Protein AF-A0A235BNH5-F1 (afdb_monomer)

Radius of gyration: 28.71 Å; Cα contacts (8 Å, |Δi|>4): 169; chains: 1; bounding box: 55×29×77 Å

Secondary structure (DSSP, 8-state):
--HHHHHHHHHHHHHHSS----HHHHHHHHHHT-THHHHHHHHHHHHHHHHHHT--------S-SS-EEEEEEEE-TTS-EEEEEEEESS-TTT--EEEEEEEE-TTS-EEEEEEE--SS-------

Solvent-accessible surface area (backbone atoms only — not comparable to full-atom values): 7518 Å² total; per-residue (Å²): 131,70,75,63,54,59,57,48,48,58,58,53,54,60,62,72,74,56,74,92,63,55,78,66,52,54,52,52,51,55,58,69,61,62,48,62,65,61,49,52,50,53,53,46,66,65,47,51,61,60,58,61,75,68,54,82,83,63,88,78,90,82,79,68,100,38,68,59,50,78,60,25,73,43,76,43,97,86,57,17,36,38,37,16,8,27,35,31,85,40,63,86,92,74,34,51,30,22,18,32,38,40,33,26,40,72,68,62,50,76,75,48,75,47,77,50,67,76,97,46,79,32,68,32,66,64,113

Nearest PDB structures (foldseek):
  7fh8-assembly1_A  TM=8.523E-01  e=4.368E-03  Cylindrospermum licheniforme UTEX B 2014
  7fh6-assembly1_A  TM=8.278E-01  e=4.105E-03  Cylindrospermum licheniforme UTEX B 2014
  6s5l-assembly1_D  TM=7.335E-01  e=9.666E-02  Nostoc sp. PCC 7120 = FACHB-418
  6s5l-assembly1_I  TM=6.350E-01  e=9.086E-02  Nostoc sp. PCC 7120 = FACHB-41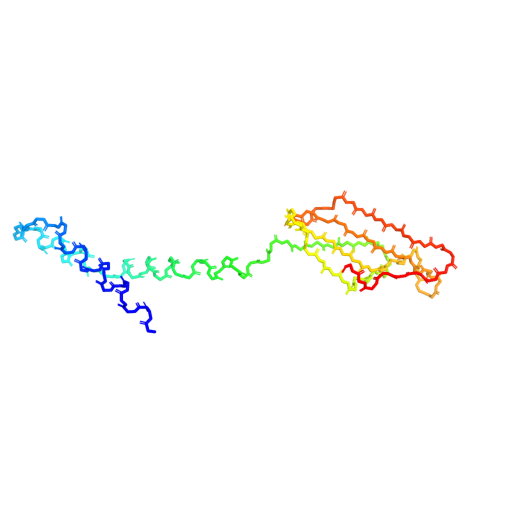8
  8bbg-assembly1_E  TM=7.469E-01  e=7.016E-01  Homo sapiens

pLDDT: mean 78.27, std 17.26, range [43.5, 98.06]

Sequence (127 aa):
MYVSILTVFYIVAWKRVIPPLGKKGKCIMKRIGNNRILLLASVLSFIAPFLAAAQITFERNYGGPYDDIGYSAQQTSDGGYIVAGYTNKEPFPFGDRDVFLIRVDSLGDTIWTKTYGNSLEDGAYSV

Organism: NCBI:txid1973748

Structure (mmCIF, N/CA/C/O backbone):
data_AF-A0A235BNH5-F1
#
_entry.id   AF-A0A235BNH5-F1
#
loop_
_atom_site.group_PDB
_atom_site.id
_atom_site.type_symbol
_atom_site.label_atom_id
_atom_site.label_alt_id
_atom_site.label_comp_id
_atom_site.label_asym_id
_atom_site.label_entity_id
_atom_site.label_seq_id
_atom_site.pdbx_PDB_ins_code
_atom_site.Cartn_x
_atom_site.Cartn_y
_atom_site.Cartn_z
_atom_site.occupancy
_atom_site.B_iso_or_equiv
_atom_site.auth_seq_id
_atom_site.auth_comp_id
_atom_site.auth_asym_id
_atom_site.auth_atom_id
_atom_site.pdbx_PDB_model_num
ATOM 1 N N . MET A 1 1 ? -4.724 14.694 38.540 1.00 49.94 1 MET A N 1
ATOM 2 C CA . MET A 1 1 ? -5.502 15.597 39.422 1.00 49.94 1 MET A CA 1
ATOM 3 C C . MET A 1 1 ? -6.958 15.827 38.970 1.00 49.94 1 MET A C 1
ATOM 5 O O . MET A 1 1 ? -7.744 16.275 39.787 1.00 49.94 1 MET A O 1
ATOM 9 N N . TYR A 1 2 ? -7.359 15.468 37.736 1.00 43.50 2 TYR A N 1
ATOM 10 C CA . TYR A 1 2 ? -8.757 15.577 37.258 1.00 43.50 2 TYR A CA 1
ATOM 11 C C . TYR A 1 2 ? -9.657 14.356 37.570 1.00 43.50 2 TYR A C 1
ATOM 13 O O . TYR A 1 2 ? -10.879 14.473 37.585 1.00 43.50 2 TYR A O 1
ATOM 21 N N . VAL A 1 3 ? -9.064 13.194 37.874 1.00 46.94 3 VAL A N 1
ATOM 22 C CA . VAL A 1 3 ? -9.770 11.904 38.063 1.00 46.94 3 VAL A CA 1
ATOM 23 C C . VAL A 1 3 ? -10.555 11.826 39.389 1.00 46.94 3 VAL A C 1
ATOM 25 O O . VAL A 1 3 ? -11.506 11.060 39.520 1.00 46.94 3 VAL A O 1
ATOM 28 N N . SER A 1 4 ? -10.214 12.645 40.385 1.00 55.12 4 SER A N 1
ATOM 29 C CA . SER A 1 4 ? -10.865 12.630 41.702 1.00 55.12 4 SER A CA 1
ATOM 30 C C . SER A 1 4 ? -12.129 13.492 41.774 1.00 55.12 4 SER A C 1
ATOM 32 O O . SER A 1 4 ? -13.030 13.181 42.546 1.00 55.12 4 SER A O 1
ATOM 34 N N . ILE A 1 5 ? -12.238 14.549 40.966 1.00 52.38 5 ILE A N 1
ATOM 35 C CA . ILE A 1 5 ? -13.312 15.542 41.113 1.00 52.38 5 ILE A CA 1
ATOM 36 C C . ILE A 1 5 ? -14.615 15.041 40.470 1.00 52.38 5 ILE A C 1
ATOM 38 O O . ILE A 1 5 ? -15.654 15.043 41.126 1.00 52.38 5 ILE A O 1
ATOM 42 N N . LEU A 1 6 ? -14.571 14.507 39.243 1.00 51.47 6 LEU A N 1
ATOM 43 C CA . LEU A 1 6 ? -15.763 13.992 38.543 1.00 51.47 6 LEU A CA 1
ATOM 44 C C . LEU A 1 6 ? -16.418 12.802 39.265 1.00 51.47 6 LEU A C 1
ATOM 46 O O . LEU A 1 6 ? -17.642 12.725 39.362 1.00 51.47 6 LEU A O 1
ATOM 50 N N . THR A 1 7 ? -15.610 11.919 39.851 1.00 57.16 7 THR A N 1
ATOM 51 C CA . THR A 1 7 ? -16.085 10.747 40.601 1.00 57.16 7 THR A CA 1
ATOM 52 C C . THR A 1 7 ? -16.790 11.152 41.900 1.00 57.16 7 THR A C 1
ATOM 54 O O . THR A 1 7 ? -17.824 10.589 42.260 1.00 57.16 7 THR A O 1
ATOM 57 N N . VAL A 1 8 ? -16.290 12.192 42.579 1.00 52.69 8 VAL A N 1
ATOM 58 C CA . VAL A 1 8 ? -16.939 12.766 43.768 1.00 52.69 8 VAL A CA 1
ATOM 59 C C . VAL A 1 8 ? -18.237 13.484 43.387 1.00 52.69 8 VAL A C 1
ATOM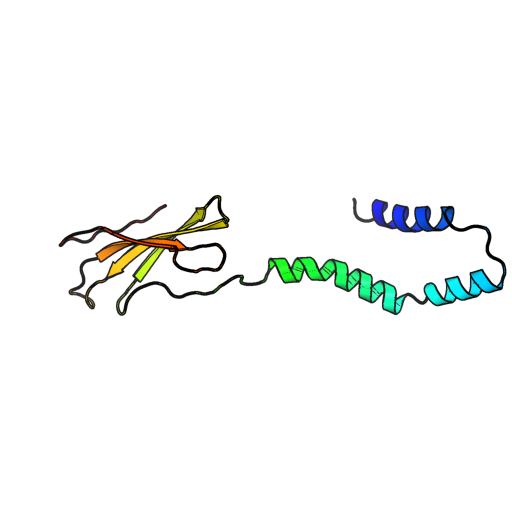 61 O O . VAL A 1 8 ? -19.239 13.321 44.082 1.00 52.69 8 VAL A O 1
ATOM 64 N N . PHE A 1 9 ? -18.275 14.196 42.256 1.00 52.53 9 PHE A N 1
ATOM 65 C CA . PHE A 1 9 ? -19.503 14.828 41.760 1.00 52.53 9 PHE A CA 1
ATOM 66 C C . PHE A 1 9 ? -20.594 13.809 41.414 1.00 52.53 9 PHE A C 1
ATOM 68 O O . PHE A 1 9 ? -21.748 14.032 41.779 1.00 52.53 9 PHE A O 1
ATOM 75 N N . TYR A 1 10 ? -20.253 12.669 40.804 1.00 52.41 10 TYR A N 1
ATOM 76 C CA . TYR A 1 10 ? -21.237 11.631 40.476 1.00 52.41 10 TYR A CA 1
ATOM 77 C C . TYR A 1 10 ? -21.853 11.004 41.741 1.00 52.41 10 TYR A C 1
ATOM 79 O O . TYR A 1 10 ? -23.065 10.810 41.817 1.00 52.41 10 TYR A O 1
ATOM 87 N N . ILE A 1 11 ? -21.048 10.785 42.789 1.00 54.66 11 ILE A N 1
ATOM 88 C CA . ILE A 1 11 ? -21.505 10.251 44.086 1.00 54.66 11 ILE A CA 1
ATOM 89 C C . ILE A 1 11 ? -22.340 11.283 44.871 1.00 54.66 11 ILE A C 1
ATOM 91 O O . ILE A 1 11 ? -23.318 10.923 45.533 1.00 54.66 11 ILE A O 1
ATOM 95 N N . VAL A 1 12 ? -21.974 12.569 44.813 1.00 53.47 12 VAL A N 1
ATOM 96 C CA . VAL A 1 12 ? -22.673 13.654 45.530 1.00 53.47 12 VAL A CA 1
ATOM 97 C C . VAL A 1 12 ? -23.985 14.038 44.839 1.00 53.47 12 VAL A C 1
ATOM 99 O O . VAL A 1 12 ? -24.984 14.259 45.528 1.00 53.47 12 VAL A O 1
ATOM 102 N N . ALA A 1 13 ? -24.026 14.055 43.503 1.00 50.50 13 ALA A N 1
ATOM 103 C CA . ALA A 1 13 ? -25.244 14.310 42.735 1.00 50.50 13 ALA A CA 1
ATOM 104 C C . ALA A 1 13 ? -26.301 13.220 42.979 1.00 50.50 13 ALA A C 1
ATOM 106 O O . ALA A 1 13 ? -27.469 13.531 43.212 1.00 50.50 13 ALA A O 1
ATOM 107 N N . TRP A 1 14 ? -25.882 11.952 43.061 1.00 48.12 14 TRP A N 1
ATOM 108 C CA . TRP A 1 14 ? -26.783 10.829 43.342 1.00 48.12 14 TRP A CA 1
ATOM 109 C C . TRP A 1 14 ? -27.442 10.896 44.728 1.00 48.12 14 TRP A C 1
ATOM 111 O O . TRP A 1 14 ? -28.562 10.427 44.909 1.00 48.12 14 TRP A O 1
ATOM 121 N N . LYS A 1 15 ? -26.791 11.520 45.719 1.00 44.66 15 LYS A N 1
ATOM 122 C CA . LYS A 1 15 ? -27.358 11.678 47.070 1.00 44.66 15 LYS A CA 1
ATOM 123 C C . LYS A 1 15 ? -28.405 12.790 47.185 1.00 44.66 15 LYS A C 1
ATOM 125 O O . LYS A 1 15 ? -29.174 12.764 48.141 1.00 44.66 15 LYS A O 1
ATOM 130 N N . ARG A 1 16 ? -28.443 13.757 46.259 1.00 46.72 16 ARG A N 1
ATOM 131 C CA . ARG A 1 16 ? -29.375 14.904 46.312 1.00 46.72 16 ARG A CA 1
ATOM 132 C C . ARG A 1 16 ? -30.703 14.668 45.585 1.00 46.72 16 ARG A C 1
ATOM 134 O O . ARG A 1 16 ? -31.653 15.392 45.846 1.00 46.72 16 ARG A O 1
ATOM 141 N N . VAL A 1 17 ? -30.781 13.658 44.717 1.00 50.84 17 VAL A N 1
ATOM 142 C CA . VAL A 1 17 ? -31.977 13.351 43.902 1.00 50.84 17 VAL A CA 1
ATOM 143 C C . VAL A 1 17 ? -32.931 12.363 44.599 1.00 50.84 17 VAL A C 1
ATOM 145 O O . VAL A 1 17 ? -34.049 12.144 44.143 1.00 50.84 17 VAL A O 1
ATOM 148 N N . ILE A 1 18 ? -32.533 11.777 45.732 1.00 53.62 18 ILE A N 1
ATOM 149 C CA . ILE A 1 18 ? -33.307 10.721 46.397 1.00 53.62 18 ILE A CA 1
ATOM 150 C C . ILE A 1 18 ? -34.077 11.309 47.597 1.00 53.62 18 ILE A C 1
ATOM 152 O O . ILE A 1 18 ? -33.439 11.791 48.538 1.00 53.62 18 ILE A O 1
ATOM 156 N N . PRO A 1 19 ? -35.424 11.257 47.618 1.00 56.88 19 PRO A N 1
ATOM 157 C CA . PRO A 1 19 ? -36.217 11.681 48.775 1.00 56.88 19 PRO A CA 1
ATOM 158 C C . PRO A 1 19 ? -35.883 10.839 50.025 1.00 56.88 19 PRO A C 1
ATOM 160 O O . PRO A 1 19 ? -35.384 9.719 49.895 1.00 56.88 19 PRO A O 1
ATOM 163 N N . PRO A 1 20 ? -36.140 11.326 51.256 1.00 61.75 20 PRO A N 1
ATOM 164 C CA . PRO A 1 20 ? -35.784 10.613 52.483 1.00 61.75 20 PRO A CA 1
ATOM 165 C C . PRO A 1 20 ? -36.460 9.235 52.547 1.00 61.75 20 PRO A C 1
ATOM 167 O O . PRO A 1 20 ? -37.657 9.103 52.790 1.00 61.75 20 PRO A O 1
ATOM 170 N N . LEU A 1 21 ? -35.671 8.183 52.329 1.00 56.41 21 LEU A N 1
ATOM 171 C CA . LEU A 1 21 ? -36.157 6.808 52.322 1.00 56.41 21 LEU A CA 1
ATOM 172 C C . LEU A 1 21 ? -36.326 6.266 53.750 1.00 56.41 21 LEU A C 1
ATOM 174 O O . LEU A 1 21 ? -35.431 6.370 54.598 1.00 56.41 21 LEU A O 1
ATOM 178 N N . GLY A 1 22 ? -37.458 5.599 53.994 1.00 67.12 22 GLY A N 1
ATOM 179 C CA . GLY A 1 22 ? -37.713 4.836 55.219 1.00 67.12 22 GLY A CA 1
ATOM 180 C C . GLY A 1 22 ? -36.756 3.645 55.408 1.00 67.12 22 GLY A C 1
ATOM 181 O O . GLY A 1 22 ? -35.964 3.302 54.527 1.00 67.12 22 GLY A O 1
ATOM 182 N N . LYS A 1 23 ? -36.835 2.962 56.563 1.00 62.41 23 LYS A N 1
ATOM 183 C CA . LYS A 1 23 ? -35.912 1.869 56.960 1.00 62.41 23 LYS A CA 1
ATOM 184 C C . LYS A 1 23 ? -35.735 0.770 55.890 1.00 62.41 23 LYS A C 1
ATOM 186 O O . LYS A 1 23 ? -34.631 0.254 55.736 1.00 62.41 23 LYS A O 1
ATOM 191 N N . LYS A 1 24 ? -36.779 0.455 55.109 1.00 56.09 24 LYS A N 1
ATOM 192 C CA . LYS A 1 24 ? -36.717 -0.517 53.998 1.00 56.09 24 LYS A CA 1
ATOM 193 C C . LYS A 1 24 ? -35.881 -0.020 52.810 1.00 56.09 24 LYS A C 1
ATOM 195 O O . LYS A 1 24 ? -35.051 -0.772 52.308 1.00 56.09 24 LYS A O 1
ATOM 200 N N . GLY A 1 25 ? -36.012 1.249 52.418 1.00 59.03 25 GLY A N 1
ATOM 201 C CA . GLY A 1 25 ? -35.217 1.836 51.330 1.00 59.03 25 GLY A CA 1
ATOM 202 C C . GLY A 1 25 ? -33.727 1.939 51.671 1.00 59.03 25 GLY A C 1
ATOM 203 O O . GLY A 1 25 ? -32.880 1.688 50.819 1.00 59.03 25 GLY A O 1
ATOM 204 N N . LYS A 1 26 ? -33.390 2.174 52.949 1.00 58.50 26 LYS A N 1
ATOM 205 C CA . LYS A 1 26 ? -31.999 2.129 53.439 1.00 58.50 26 LYS A CA 1
ATOM 206 C C . LYS A 1 26 ? -31.370 0.730 53.329 1.00 58.50 26 LYS A C 1
ATOM 208 O O . LYS A 1 26 ? -30.184 0.624 53.039 1.00 58.50 26 LYS A O 1
ATOM 213 N N . CYS A 1 27 ? -32.150 -0.339 53.518 1.00 53.25 27 CYS A N 1
ATOM 214 C CA . CYS A 1 27 ? -31.679 -1.725 53.394 1.00 53.25 27 CYS A CA 1
ATOM 215 C C . CYS A 1 27 ? -31.444 -2.131 51.924 1.00 53.25 27 CYS A C 1
ATOM 217 O O . CYS A 1 27 ? -30.447 -2.776 51.606 1.00 53.25 27 CYS A O 1
ATOM 219 N N . ILE A 1 28 ? -32.312 -1.678 51.012 1.00 56.50 28 ILE A N 1
ATOM 220 C CA . ILE A 1 28 ? -32.186 -1.916 49.563 1.00 56.50 28 ILE A CA 1
ATOM 221 C C . ILE A 1 28 ? -30.974 -1.161 48.998 1.00 56.50 28 ILE A C 1
ATOM 223 O O . ILE A 1 28 ? -30.174 -1.749 48.278 1.00 56.50 28 ILE A O 1
ATOM 227 N N . MET A 1 29 ? -30.755 0.092 49.413 1.00 53.75 29 MET A N 1
ATOM 228 C CA . MET A 1 29 ? -29.552 0.863 49.059 1.00 53.75 29 MET A CA 1
ATOM 229 C C . MET A 1 29 ? -28.264 0.227 49.601 1.00 53.75 29 MET A C 1
ATOM 231 O O . MET A 1 29 ? -27.241 0.236 48.925 1.00 53.75 29 MET A O 1
ATOM 235 N N . LYS A 1 30 ? -28.308 -0.389 50.791 1.00 53.75 30 LYS A N 1
ATOM 236 C CA . LYS A 1 30 ? -27.180 -1.149 51.354 1.00 53.75 30 LYS A CA 1
ATOM 237 C C . LYS A 1 30 ? -26.884 -2.429 50.555 1.00 53.75 30 LYS A C 1
ATOM 239 O O . LYS A 1 30 ? -25.731 -2.828 50.474 1.00 53.75 30 LYS A O 1
ATOM 244 N N . ARG A 1 31 ? -27.903 -3.031 49.926 1.00 47.66 31 ARG A N 1
ATOM 245 C CA . ARG A 1 31 ? -27.784 -4.193 49.024 1.00 47.66 31 ARG A CA 1
ATOM 246 C C . ARG A 1 31 ? -27.311 -3.805 47.615 1.00 47.66 31 ARG A C 1
ATOM 248 O O . ARG A 1 31 ? -26.539 -4.552 47.028 1.00 47.66 31 ARG A O 1
ATOM 255 N N . ILE A 1 32 ? -27.709 -2.634 47.108 1.00 53.19 32 ILE A N 1
ATOM 256 C CA . ILE A 1 32 ? -27.182 -2.019 45.870 1.00 53.19 32 ILE A CA 1
ATOM 257 C C . ILE A 1 32 ? -25.713 -1.594 46.063 1.00 53.19 32 ILE A C 1
ATOM 259 O O . ILE A 1 32 ? -24.896 -1.763 45.167 1.00 53.19 32 ILE A O 1
ATOM 263 N N . GLY A 1 33 ? -25.351 -1.148 47.271 1.00 53.06 33 GLY A N 1
ATOM 264 C CA . GLY A 1 33 ? -23.977 -0.883 47.709 1.00 53.06 33 GLY A CA 1
ATOM 265 C C . GLY A 1 33 ? -23.111 -2.125 47.959 1.00 53.06 33 GLY A C 1
ATOM 266 O O . GLY A 1 33 ? -21.976 -1.978 48.406 1.00 53.06 33 GLY A O 1
ATOM 267 N N . ASN A 1 34 ? -23.568 -3.345 47.636 1.00 58.62 34 ASN A N 1
ATOM 268 C CA . ASN A 1 34 ? -22.694 -4.528 47.570 1.00 58.62 34 ASN A CA 1
ATOM 269 C C . ASN A 1 34 ? -21.946 -4.590 46.221 1.00 58.62 34 ASN A C 1
ATOM 271 O O . ASN A 1 34 ? -21.934 -5.591 45.510 1.00 58.62 34 ASN A O 1
ATOM 275 N N . ASN A 1 35 ? -21.336 -3.448 45.913 1.00 60.28 35 ASN A N 1
ATOM 276 C CA . ASN A 1 35 ? -20.129 -3.064 45.186 1.00 60.28 35 ASN A CA 1
ATOM 277 C C . ASN A 1 35 ? -19.396 -4.001 44.216 1.00 60.28 35 ASN A C 1
ATOM 279 O O . ASN A 1 35 ? -18.655 -3.468 43.407 1.00 60.28 35 ASN A O 1
ATOM 283 N N . ARG A 1 36 ? -19.543 -5.329 44.204 1.00 67.31 36 ARG A N 1
ATOM 284 C CA . ARG A 1 36 ? -18.737 -6.182 43.304 1.00 67.31 36 ARG A CA 1
ATOM 285 C C . ARG A 1 36 ? -19.182 -6.093 41.845 1.00 67.31 36 ARG A C 1
ATOM 287 O O . ARG A 1 36 ? -18.347 -5.901 40.975 1.00 67.31 36 ARG A O 1
ATOM 294 N N . ILE A 1 37 ? -20.485 -6.161 41.583 1.00 73.12 37 ILE A N 1
ATOM 295 C CA . ILE A 1 37 ? -21.026 -6.109 40.212 1.00 73.12 37 ILE A CA 1
ATOM 296 C C . ILE A 1 37 ? -20.868 -4.702 39.615 1.00 73.12 37 ILE A C 1
ATOM 298 O O . ILE A 1 37 ? -20.482 -4.564 38.459 1.00 73.12 37 ILE A O 1
ATOM 302 N N . LEU A 1 38 ? -21.093 -3.655 40.417 1.00 69.94 38 LEU A N 1
ATOM 303 C CA . LEU A 1 38 ? -20.928 -2.262 39.985 1.00 69.94 38 LEU A CA 1
ATOM 304 C C . LEU A 1 38 ? -19.452 -1.891 39.758 1.00 69.94 38 LEU A C 1
ATOM 306 O O . LEU A 1 38 ? -19.155 -1.220 38.772 1.00 69.94 38 LEU A O 1
ATOM 310 N N . LEU A 1 39 ? -18.520 -2.368 40.602 1.00 73.88 39 LEU A N 1
ATOM 311 C CA . LEU A 1 39 ? -17.080 -2.203 40.350 1.00 73.88 39 LEU A CA 1
ATOM 312 C C . LEU A 1 39 ? -16.667 -2.910 39.062 1.00 73.88 39 LEU A C 1
ATOM 314 O O . LEU A 1 39 ? -16.035 -2.282 38.220 1.00 73.88 39 LEU A O 1
ATOM 318 N N . LEU A 1 40 ? -17.068 -4.170 38.871 1.00 79.31 40 LEU A N 1
ATOM 319 C CA . LEU A 1 40 ? -16.737 -4.926 37.661 1.00 79.31 40 LEU A CA 1
ATOM 320 C C . LEU A 1 40 ? -17.282 -4.252 36.393 1.00 79.31 40 LEU A C 1
ATOM 322 O O . LEU A 1 40 ? -16.544 -4.125 35.422 1.00 79.31 40 LEU A O 1
ATOM 326 N N . ALA A 1 41 ? -18.518 -3.742 36.413 1.00 81.88 41 ALA A N 1
ATOM 327 C CA . ALA A 1 41 ? -19.097 -3.007 35.286 1.00 81.88 41 ALA A CA 1
ATOM 328 C C . ALA A 1 41 ? -18.350 -1.693 34.989 1.00 81.88 41 ALA A C 1
ATOM 330 O O . ALA A 1 41 ? -18.090 -1.381 33.828 1.00 81.88 41 ALA A O 1
ATOM 331 N N . SER A 1 42 ? -17.953 -0.946 36.026 1.00 79.81 42 SER A N 1
ATOM 332 C CA . SER A 1 42 ? -17.186 0.298 35.859 1.00 79.81 42 SER A CA 1
ATOM 333 C C . SER A 1 42 ? -15.789 0.047 35.281 1.00 79.81 42 SER A C 1
ATOM 335 O O . SER A 1 42 ? -15.371 0.727 34.346 1.00 79.81 42 SER A O 1
ATOM 337 N N . VAL A 1 43 ? -15.107 -0.995 35.761 1.00 83.31 43 VAL A N 1
ATOM 338 C CA . VAL A 1 43 ? -13.801 -1.427 35.256 1.00 83.31 43 VAL A CA 1
ATOM 339 C C . VAL A 1 43 ? -13.917 -1.879 33.798 1.00 83.31 43 VAL A C 1
ATOM 341 O O . VAL A 1 43 ? -13.118 -1.458 32.969 1.00 83.31 43 VAL A O 1
ATOM 344 N N . LEU A 1 44 ? -14.956 -2.645 33.449 1.00 80.12 44 LEU A N 1
ATOM 345 C CA . LEU A 1 44 ? -15.189 -3.095 32.074 1.00 80.12 44 LEU A CA 1
ATOM 346 C C . LEU A 1 44 ? -15.469 -1.923 31.118 1.00 80.12 44 LEU A C 1
ATOM 348 O O . LEU A 1 44 ? -14.911 -1.882 30.026 1.00 80.12 44 LEU A O 1
ATOM 352 N N . SER A 1 45 ? -16.266 -0.935 31.543 1.00 83.38 45 SER 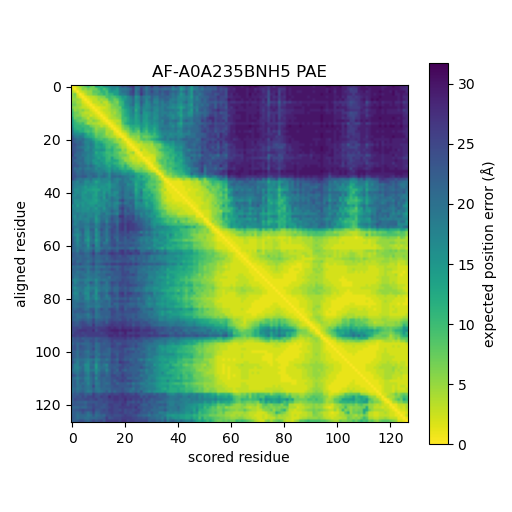A N 1
ATOM 353 C CA . SER A 1 45 ? -16.548 0.265 30.738 1.00 83.38 45 SER A CA 1
ATOM 354 C C . SER A 1 45 ? -15.315 1.140 30.489 1.00 83.38 45 SER A C 1
ATOM 356 O O . SER A 1 45 ? -15.244 1.821 29.471 1.00 83.38 45 SER A O 1
ATOM 358 N N . PHE A 1 46 ? -14.333 1.100 31.394 1.00 78.19 46 PHE A N 1
ATOM 359 C CA . PHE A 1 46 ? -13.088 1.856 31.276 1.00 78.19 46 PHE A CA 1
ATOM 360 C C . PHE A 1 46 ? -12.027 1.118 30.444 1.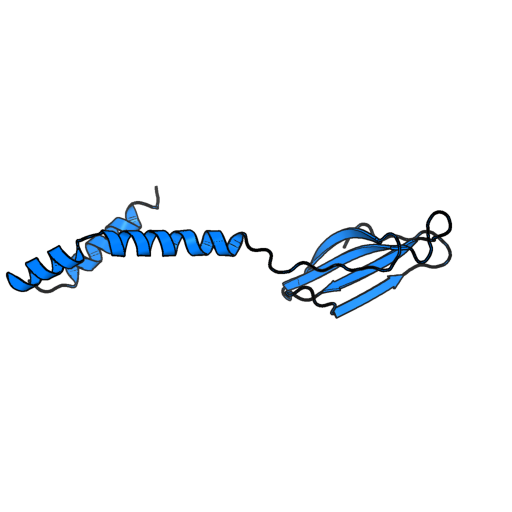00 78.19 46 PHE A C 1
ATOM 362 O O . PHE A 1 46 ? -11.215 1.755 29.780 1.00 78.19 46 PHE A O 1
ATOM 369 N N . ILE A 1 47 ? -12.041 -0.220 30.452 1.00 79.00 47 ILE A N 1
ATOM 370 C CA . ILE A 1 47 ? -11.102 -1.059 29.688 1.00 79.00 47 ILE A CA 1
ATOM 371 C C . ILE A 1 47 ? -11.570 -1.265 28.236 1.00 79.00 47 ILE A C 1
ATOM 373 O O . ILE A 1 47 ? -10.737 -1.369 27.339 1.00 79.00 47 ILE A O 1
ATOM 377 N N . ALA A 1 48 ? -12.879 -1.278 27.968 1.00 77.19 48 ALA A N 1
ATOM 378 C CA . ALA A 1 48 ? -13.418 -1.512 26.624 1.00 77.19 48 ALA A CA 1
ATOM 379 C C . ALA A 1 48 ? -12.874 -0.565 25.522 1.00 77.19 48 ALA A C 1
ATOM 381 O O . ALA A 1 48 ? -12.524 -1.067 24.453 1.00 77.19 48 ALA A O 1
ATOM 382 N N . PRO A 1 49 ? -12.713 0.759 25.743 1.00 76.75 49 PRO A N 1
ATOM 383 C CA . PRO A 1 49 ? -12.142 1.657 24.734 1.00 76.75 49 PRO A CA 1
ATOM 384 C C . PRO A 1 49 ? -10.664 1.368 24.452 1.00 76.75 49 PRO A C 1
ATOM 386 O O . PRO A 1 49 ? -10.201 1.531 23.327 1.00 76.75 49 PRO A O 1
ATOM 389 N N . PHE A 1 50 ? -9.926 0.918 25.471 1.00 68.62 50 PHE A N 1
ATOM 390 C CA . PHE A 1 50 ? -8.509 0.579 25.352 1.00 68.62 50 PHE A CA 1
ATOM 391 C C . PHE A 1 50 ? -8.299 -0.679 24.500 1.00 68.62 50 PHE A C 1
ATOM 393 O O . PHE A 1 50 ? -7.347 -0.751 23.731 1.00 68.62 50 PHE A O 1
ATOM 400 N N . LEU A 1 51 ? -9.223 -1.641 24.584 1.00 68.19 51 LEU A N 1
ATOM 401 C CA . LEU A 1 51 ? -9.211 -2.838 23.740 1.00 68.19 51 LEU A CA 1
ATOM 402 C C . LEU A 1 51 ? -9.571 -2.522 22.282 1.00 68.19 51 LEU A C 1
ATOM 404 O O 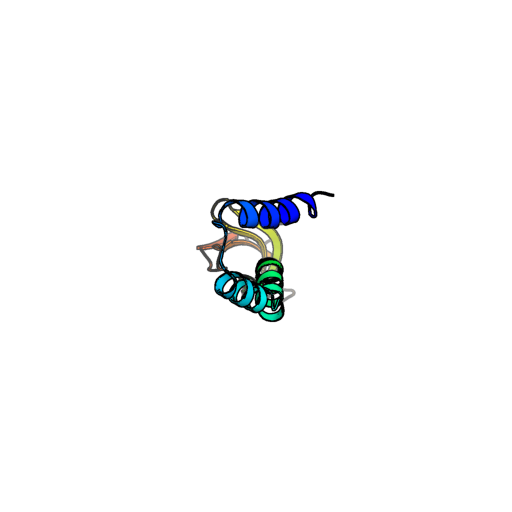. LEU A 1 51 ? -8.956 -3.070 21.374 1.00 68.19 51 LEU A O 1
ATOM 408 N N . ALA A 1 52 ? -10.521 -1.610 22.053 1.00 66.88 52 ALA A N 1
ATOM 409 C CA . ALA A 1 52 ? -10.920 -1.208 20.705 1.00 66.88 52 ALA A CA 1
ATOM 410 C C . ALA A 1 52 ? -9.823 -0.416 19.968 1.00 66.88 52 ALA A C 1
ATOM 412 O O . ALA A 1 52 ? -9.655 -0.577 18.765 1.00 66.88 52 ALA A O 1
ATOM 413 N N . ALA A 1 53 ? -9.050 0.407 20.683 1.00 66.19 53 ALA A N 1
ATOM 414 C CA . ALA A 1 53 ? -7.976 1.209 20.091 1.00 66.19 53 ALA A CA 1
ATOM 415 C C . ALA A 1 53 ? -6.752 0.385 19.641 1.00 66.19 53 ALA A C 1
ATOM 417 O O . ALA A 1 53 ? -5.940 0.881 18.866 1.00 66.19 53 ALA A O 1
ATOM 418 N N . ALA A 1 54 ? -6.609 -0.852 20.127 1.00 67.06 54 ALA A N 1
ATOM 419 C CA . ALA A 1 54 ? -5.492 -1.739 19.799 1.00 67.06 54 ALA A CA 1
ATOM 420 C C . ALA A 1 54 ? -5.837 -2.794 18.731 1.00 67.06 54 ALA A C 1
ATOM 422 O O . ALA A 1 54 ? -5.001 -3.637 18.407 1.00 67.06 54 ALA A O 1
ATOM 423 N N . GLN A 1 55 ? -7.067 -2.795 18.211 1.00 79.38 55 GLN A N 1
ATOM 424 C CA . GLN A 1 55 ? -7.517 -3.812 17.270 1.00 79.38 55 GLN A CA 1
ATOM 425 C C . GLN A 1 55 ? -7.016 -3.513 15.848 1.00 79.38 55 GLN A C 1
ATOM 427 O O . GLN A 1 55 ? -7.215 -2.417 15.329 1.00 79.38 55 GLN A O 1
ATOM 432 N N . ILE A 1 56 ? -6.417 -4.518 15.201 1.00 85.38 56 ILE A N 1
ATOM 433 C CA . ILE A 1 56 ? -6.129 -4.493 13.761 1.00 85.38 56 ILE A CA 1
ATOM 434 C C . ILE A 1 56 ? -7.468 -4.411 13.019 1.00 85.38 56 ILE A C 1
ATOM 436 O O . ILE A 1 56 ? -8.321 -5.287 13.178 1.00 85.38 56 ILE A O 1
ATOM 440 N N . THR A 1 57 ? -7.666 -3.350 12.237 1.00 86.50 57 THR A N 1
ATOM 441 C CA . THR A 1 57 ? -8.905 -3.132 11.475 1.00 86.50 57 THR A CA 1
ATOM 442 C C . THR A 1 57 ? -8.978 -4.034 10.250 1.00 86.50 57 THR A C 1
ATOM 444 O O . THR A 1 57 ? -10.032 -4.605 9.985 1.00 86.50 57 THR A O 1
ATOM 447 N N . PHE A 1 58 ? -7.861 -4.206 9.542 1.00 94.06 58 PHE A N 1
ATOM 448 C CA . PHE A 1 58 ? -7.724 -5.157 8.445 1.00 94.06 58 PHE A CA 1
ATOM 449 C C . PHE A 1 58 ? -6.262 -5.566 8.239 1.00 94.06 58 PHE A C 1
ATOM 451 O O . PHE A 1 58 ? -5.337 -4.837 8.595 1.00 94.06 58 PHE A O 1
ATOM 458 N N . GLU A 1 59 ? -6.074 -6.721 7.606 1.00 93.94 59 GLU A N 1
ATOM 459 C CA . GLU A 1 59 ? -4.797 -7.178 7.064 1.00 93.94 59 GLU A CA 1
ATOM 460 C C . GLU A 1 59 ? -5.056 -7.721 5.657 1.00 93.94 59 GLU A C 1
ATOM 462 O O . GLU A 1 59 ? -5.979 -8.513 5.440 1.00 93.94 59 GLU A O 1
ATOM 467 N N . ARG A 1 60 ? -4.287 -7.239 4.682 1.00 93.12 60 ARG A N 1
ATOM 468 C CA . ARG A 1 60 ? -4.450 -7.562 3.265 1.00 93.12 60 ARG A CA 1
ATOM 469 C C . ARG A 1 60 ? -3.081 -7.592 2.604 1.00 93.12 60 ARG A C 1
ATOM 471 O O . ARG A 1 60 ? -2.245 -6.737 2.880 1.00 93.12 60 ARG A O 1
ATOM 478 N N . ASN A 1 61 ? -2.900 -8.550 1.705 1.00 92.88 61 ASN A N 1
ATOM 479 C CA . ASN A 1 61 ? -1.715 -8.638 0.866 1.00 92.88 61 ASN A CA 1
ATOM 480 C C . ASN A 1 61 ? -2.039 -8.039 -0.496 1.00 92.88 61 ASN A C 1
ATOM 482 O O . ASN A 1 61 ? -3.031 -8.421 -1.120 1.00 92.88 61 ASN A O 1
ATOM 486 N N . TYR A 1 62 ? -1.196 -7.118 -0.947 1.00 92.00 62 TYR A N 1
ATOM 487 C CA . TYR A 1 62 ? -1.316 -6.489 -2.252 1.00 92.00 62 TYR A CA 1
ATOM 488 C C . TYR A 1 62 ? -0.008 -6.660 -3.012 1.00 92.00 62 TYR A C 1
ATOM 490 O O . TYR A 1 62 ? 1.055 -6.506 -2.417 1.00 92.00 62 TYR A O 1
ATOM 498 N N . GLY A 1 63 ? -0.101 -6.954 -4.306 1.00 89.38 63 GLY A N 1
ATOM 499 C CA . GLY A 1 63 ? 1.064 -7.256 -5.130 1.00 89.38 63 GLY A CA 1
ATOM 500 C C . GLY A 1 63 ? 0.812 -8.406 -6.099 1.00 89.38 63 GLY A C 1
ATOM 501 O O . GLY A 1 63 ? -0.327 -8.856 -6.272 1.00 89.38 63 GLY A O 1
ATOM 502 N N . GLY A 1 64 ? 1.886 -8.849 -6.741 1.00 87.56 64 GLY A N 1
ATOM 503 C CA . GLY A 1 64 ? 1.924 -9.933 -7.708 1.00 87.56 64 GLY A CA 1
ATOM 504 C C . GLY A 1 64 ? 2.691 -11.163 -7.205 1.00 87.56 64 GLY A C 1
ATOM 505 O O . GLY A 1 64 ? 2.917 -11.335 -6.011 1.00 87.56 64 GLY A O 1
ATOM 506 N N . PRO A 1 65 ? 3.071 -12.071 -8.120 1.00 87.69 65 PRO A N 1
ATOM 507 C CA . PRO A 1 65 ? 3.843 -13.270 -7.789 1.00 87.69 65 PRO A CA 1
ATOM 508 C C . PRO A 1 65 ? 5.348 -13.008 -7.582 1.00 87.69 65 PRO A C 1
ATOM 510 O O . PRO A 1 65 ? 6.090 -13.953 -7.315 1.00 87.69 65 PRO A O 1
ATOM 513 N N . TYR A 1 66 ? 5.801 -11.764 -7.747 1.00 89.88 66 TYR A N 1
ATOM 514 C CA . TYR A 1 66 ? 7.201 -11.346 -7.649 1.00 89.88 66 TYR A CA 1
ATOM 515 C C . TYR A 1 66 ? 7.372 -10.314 -6.527 1.00 89.88 66 TYR A C 1
ATOM 517 O O . TYR A 1 66 ? 6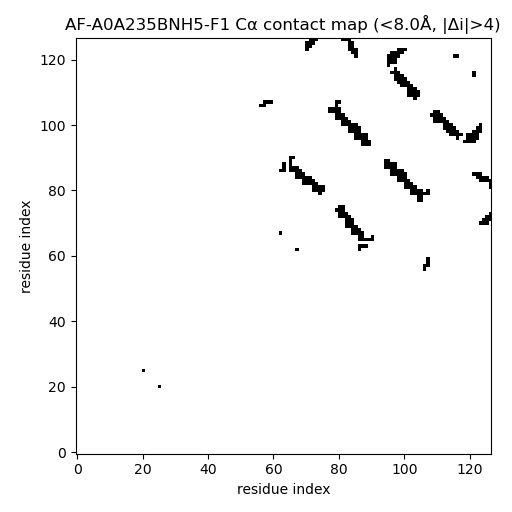.423 -10.031 -5.804 1.00 89.88 66 TYR A O 1
ATOM 525 N N . ASP A 1 67 ? 8.582 -9.778 -6.349 1.00 88.56 67 ASP A N 1
ATOM 526 C CA . ASP A 1 67 ? 8.841 -8.839 -5.256 1.00 88.56 67 ASP A CA 1
ATOM 527 C C . ASP A 1 67 ? 8.090 -7.513 -5.446 1.00 88.56 67 ASP A C 1
ATOM 529 O O . ASP A 1 67 ? 8.208 -6.843 -6.474 1.00 88.56 67 ASP A O 1
ATOM 533 N N . ASP A 1 68 ? 7.382 -7.108 -4.395 1.00 91.75 68 ASP A N 1
ATOM 534 C CA . ASP A 1 68 ? 6.681 -5.835 -4.276 1.00 91.75 68 ASP A CA 1
ATOM 535 C C . ASP A 1 68 ? 7.135 -5.140 -2.991 1.00 91.75 68 ASP A C 1
ATOM 537 O O . ASP A 1 68 ? 7.179 -5.755 -1.921 1.00 91.75 68 ASP A O 1
ATOM 541 N N . ILE A 1 69 ? 7.460 -3.849 -3.067 1.00 93.25 69 ILE A N 1
ATOM 542 C CA . ILE A 1 69 ? 7.851 -3.065 -1.889 1.00 93.25 69 ILE A CA 1
ATOM 543 C C . ILE A 1 69 ? 7.021 -1.793 -1.819 1.00 93.25 69 ILE A C 1
ATOM 545 O O . ILE A 1 69 ? 7.035 -0.984 -2.743 1.00 93.25 69 ILE A O 1
ATOM 549 N N . GLY A 1 70 ? 6.356 -1.587 -0.680 1.00 94.88 70 GLY A N 1
ATOM 550 C CA . GLY A 1 70 ? 5.759 -0.308 -0.303 1.00 94.88 70 GLY A CA 1
ATOM 551 C C . GLY A 1 70 ? 6.756 0.557 0.468 1.00 94.88 70 GLY A C 1
ATOM 552 O O . GLY A 1 70 ? 7.322 0.112 1.465 1.00 94.88 70 GLY A O 1
ATOM 553 N N . TYR A 1 71 ? 6.955 1.796 0.024 1.00 96.31 71 TYR A N 1
ATOM 554 C CA . TYR A 1 71 ? 7.850 2.762 0.669 1.00 96.31 71 TYR A CA 1
ATOM 555 C C . TYR A 1 71 ? 7.118 3.792 1.522 1.00 96.31 71 TYR A C 1
ATOM 557 O O . TYR A 1 71 ? 7.644 4.228 2.545 1.00 96.31 71 TYR A O 1
ATOM 565 N N . SER A 1 72 ? 5.914 4.184 1.113 1.00 97.62 72 SER A N 1
ATOM 566 C CA . SER A 1 72 ? 5.124 5.177 1.831 1.00 97.62 72 SER A CA 1
ATOM 567 C C . SER A 1 72 ? 3.647 4.837 1.782 1.00 97.62 72 SER A C 1
ATOM 569 O O . SER A 1 72 ? 3.159 4.267 0.806 1.00 97.62 72 SER A O 1
ATOM 571 N N . ALA A 1 73 ? 2.940 5.196 2.847 1.00 96.50 73 ALA A N 1
ATOM 572 C CA . ALA A 1 73 ? 1.500 5.074 2.948 1.00 96.50 73 ALA A CA 1
ATOM 573 C C . ALA A 1 73 ? 0.917 6.320 3.618 1.00 96.50 73 ALA A C 1
ATOM 575 O O . ALA A 1 73 ? 1.449 6.801 4.620 1.00 96.50 73 ALA A O 1
ATOM 576 N N . GLN A 1 74 ? -0.205 6.812 3.099 1.00 97.88 74 GLN A N 1
ATOM 577 C CA . GLN A 1 74 ? -0.908 7.972 3.633 1.00 97.88 74 GLN A CA 1
ATOM 578 C C . GLN A 1 74 ? -2.408 7.705 3.716 1.00 97.88 74 GLN A C 1
ATOM 580 O O . GLN A 1 74 ? -3.024 7.241 2.756 1.00 97.88 74 GLN A O 1
ATOM 585 N N . GLN A 1 75 ? -3.007 8.034 4.863 1.00 96.94 75 GLN A N 1
ATOM 586 C CA . GLN A 1 75 ? -4.456 7.984 5.023 1.00 96.94 75 GLN A CA 1
ATOM 587 C C . GLN A 1 75 ? -5.120 9.108 4.218 1.00 96.94 75 GLN A C 1
ATOM 589 O O . GLN A 1 75 ? -4.701 10.266 4.276 1.00 96.94 75 GLN A O 1
ATOM 594 N N . THR A 1 76 ? -6.173 8.773 3.483 1.00 96.56 76 THR A N 1
ATOM 595 C CA . THR A 1 76 ? -6.982 9.725 2.724 1.00 96.56 76 THR A CA 1
ATOM 596 C C . THR A 1 76 ? -8.108 10.303 3.581 1.00 96.56 76 THR A C 1
ATOM 598 O O . THR A 1 76 ? -8.484 9.759 4.618 1.00 96.56 76 THR A O 1
ATOM 601 N N . SER A 1 77 ? -8.673 11.439 3.162 1.00 96.25 77 SER A N 1
ATOM 602 C CA . SER A 1 77 ? -9.719 12.147 3.920 1.00 96.25 77 SER A CA 1
ATOM 603 C C . SER A 1 77 ? -11.040 11.378 4.053 1.00 96.25 77 SER A C 1
ATOM 605 O O . SER A 1 77 ? -11.846 11.700 4.922 1.00 96.25 77 SER A O 1
ATOM 607 N N . ASP A 1 78 ? -11.261 10.366 3.216 1.00 96.25 78 ASP A N 1
ATOM 608 C CA . ASP A 1 78 ? -12.389 9.429 3.276 1.00 96.25 78 ASP A CA 1
ATOM 609 C C . ASP A 1 78 ? -12.125 8.220 4.198 1.00 96.25 78 ASP A C 1
ATOM 611 O O . ASP A 1 78 ? -12.967 7.331 4.303 1.00 96.25 78 ASP A O 1
ATOM 615 N N . GLY A 1 79 ? -10.980 8.186 4.888 1.00 95.31 79 GLY A N 1
ATOM 616 C CA . GLY A 1 79 ? -10.602 7.117 5.814 1.00 95.31 79 GLY A CA 1
ATOM 617 C C . GLY A 1 79 ? -9.940 5.906 5.153 1.00 95.31 79 GLY A C 1
ATOM 618 O O . GLY A 1 79 ? -9.588 4.968 5.866 1.00 95.31 79 GLY A O 1
ATOM 619 N N . GLY A 1 80 ? -9.761 5.929 3.830 1.00 96.81 80 GLY A N 1
ATOM 620 C CA . GLY A 1 80 ? -8.949 4.959 3.099 1.00 96.81 80 GLY A CA 1
ATOM 621 C C . GLY A 1 80 ? -7.451 5.244 3.193 1.00 96.81 80 GLY A C 1
ATOM 622 O O . GLY A 1 80 ? -7.003 6.093 3.967 1.00 96.81 80 GLY A O 1
ATOM 623 N N . TYR A 1 81 ? -6.665 4.537 2.385 1.00 97.62 81 TYR A N 1
ATOM 624 C CA . TYR A 1 81 ? -5.210 4.676 2.356 1.00 97.62 81 TYR A CA 1
ATOM 625 C C . TYR A 1 81 ? -4.687 4.652 0.921 1.00 97.62 81 TYR A C 1
ATOM 627 O O . TYR A 1 81 ? -5.205 3.928 0.071 1.00 97.62 81 TYR A O 1
ATOM 635 N N . ILE A 1 82 ? -3.641 5.432 0.656 1.00 97.62 82 ILE A N 1
ATOM 636 C CA . ILE A 1 82 ? -2.836 5.340 -0.562 1.00 97.62 82 ILE A CA 1
ATOM 637 C C . ILE A 1 82 ? -1.456 4.824 -0.177 1.00 97.62 82 ILE A C 1
ATOM 639 O O . ILE A 1 82 ? -0.871 5.310 0.785 1.00 97.62 82 ILE A O 1
ATOM 643 N N . VAL A 1 83 ? -0.947 3.856 -0.932 1.00 97.62 83 VAL A N 1
ATOM 644 C CA . VAL A 1 83 ? 0.386 3.272 -0.775 1.00 97.62 83 VAL A CA 1
ATOM 645 C C . VAL A 1 83 ? 1.173 3.498 -2.060 1.00 97.62 83 VAL A C 1
ATOM 647 O O . VAL A 1 83 ? 0.638 3.312 -3.156 1.00 97.62 83 VAL A O 1
ATOM 650 N N . ALA A 1 84 ? 2.431 3.902 -1.915 1.00 97.25 84 ALA A N 1
ATOM 651 C CA . ALA A 1 84 ? 3.375 4.117 -2.999 1.00 97.25 84 ALA A CA 1
ATOM 652 C C . ALA A 1 84 ? 4.595 3.209 -2.840 1.00 97.25 84 ALA A C 1
ATOM 654 O O . ALA A 1 84 ? 5.112 3.030 -1.733 1.00 97.25 84 ALA A O 1
ATOM 655 N N . GLY A 1 85 ? 5.042 2.639 -3.953 1.00 95.69 85 GLY A N 1
ATOM 656 C CA . GLY A 1 85 ? 6.131 1.679 -3.978 1.00 95.69 85 GLY A CA 1
ATOM 657 C C . GLY A 1 85 ? 6.552 1.305 -5.394 1.00 95.69 85 GLY A C 1
ATOM 658 O O . GLY A 1 85 ? 6.364 2.081 -6.339 1.00 95.69 85 GLY A O 1
ATOM 659 N N . TYR A 1 86 ? 7.092 0.099 -5.535 1.00 93.56 86 TYR A N 1
ATOM 660 C CA . TYR A 1 86 ? 7.330 -0.536 -6.829 1.00 93.56 86 TYR A CA 1
ATOM 661 C C . TYR A 1 86 ? 6.846 -1.989 -6.842 1.00 93.56 86 TYR A C 1
ATOM 663 O O . TYR A 1 86 ? 6.693 -2.613 -5.789 1.00 93.56 86 TYR A O 1
ATOM 671 N N . THR A 1 87 ? 6.629 -2.503 -8.049 1.00 92.94 87 THR A N 1
ATOM 672 C CA . THR A 1 87 ? 6.278 -3.896 -8.339 1.00 92.94 87 THR A CA 1
ATOM 673 C C . THR A 1 87 ? 7.232 -4.464 -9.383 1.00 92.94 87 THR A C 1
ATOM 675 O O . THR A 1 87 ? 7.625 -3.753 -10.312 1.00 92.94 87 THR A O 1
ATOM 678 N N . ASN A 1 88 ? 7.600 -5.737 -9.240 1.00 89.81 88 ASN A N 1
ATOM 679 C CA . ASN A 1 88 ? 8.358 -6.467 -10.250 1.00 89.81 88 ASN A CA 1
ATOM 680 C C . ASN A 1 88 ? 7.416 -7.242 -11.176 1.00 89.81 88 ASN A C 1
ATOM 682 O O . ASN A 1 88 ? 6.512 -7.947 -10.728 1.00 89.81 88 ASN A O 1
ATOM 686 N N . LYS A 1 89 ? 7.668 -7.175 -12.486 1.00 83.31 89 LYS A N 1
ATOM 687 C CA . LYS A 1 89 ? 6.926 -7.966 -13.486 1.00 83.31 89 LYS A CA 1
ATOM 688 C C . LYS A 1 89 ? 7.546 -9.326 -13.796 1.00 83.31 89 LYS A C 1
ATOM 690 O O . LYS A 1 89 ? 6.864 -10.177 -14.360 1.00 83.31 89 LYS A O 1
ATOM 695 N N . GLU A 1 90 ? 8.812 -9.525 -13.445 1.00 83.50 90 GLU A N 1
ATOM 696 C CA . GLU A 1 90 ? 9.582 -10.741 -13.716 1.00 83.50 90 GLU A CA 1
ATOM 697 C C . GLU A 1 90 ? 10.468 -11.104 -12.511 1.00 83.50 90 GLU A C 1
ATOM 699 O O . GLU A 1 90 ? 10.743 -10.250 -11.661 1.00 83.50 90 GLU A O 1
ATOM 704 N N . PRO A 1 91 ? 10.926 -12.366 -12.396 1.00 82.50 91 PRO A N 1
ATOM 705 C CA . PRO A 1 91 ? 11.798 -12.771 -11.300 1.00 82.50 91 PRO A CA 1
ATOM 706 C C . PRO A 1 91 ? 13.192 -12.129 -11.399 1.00 82.50 91 PRO A C 1
ATOM 708 O O . PRO A 1 91 ? 13.730 -11.891 -12.482 1.00 82.50 91 PRO A O 1
ATOM 711 N N . PHE A 1 92 ? 13.820 -11.905 -10.245 1.00 72.81 92 PHE A N 1
ATOM 712 C CA . PHE A 1 92 ? 15.197 -11.414 -10.160 1.00 72.81 92 PHE A CA 1
ATOM 713 C C . PHE A 1 92 ? 16.185 -12.345 -10.902 1.00 72.81 92 PHE A C 1
ATOM 715 O O . PHE A 1 92 ? 16.071 -13.568 -10.764 1.00 72.81 92 PHE A O 1
ATOM 722 N N . PRO A 1 93 ? 17.192 -11.823 -11.637 1.00 72.00 93 PRO A N 1
ATOM 723 C CA . PRO A 1 93 ? 17.571 -10.413 -11.822 1.00 72.00 93 PRO A CA 1
ATOM 724 C C . PRO A 1 93 ? 16.979 -9.744 -13.077 1.00 72.00 93 PRO A C 1
ATOM 726 O O . PRO A 1 93 ? 17.473 -8.699 -13.485 1.00 72.00 93 PRO A O 1
ATOM 729 N N . PHE A 1 94 ? 15.989 -10.358 -13.728 1.00 72.38 94 PHE A N 1
ATOM 730 C CA . PHE A 1 94 ? 15.483 -9.912 -15.035 1.00 72.38 94 PHE A CA 1
ATOM 731 C C . PHE A 1 94 ? 14.302 -8.937 -14.937 1.00 72.38 94 PHE A C 1
ATOM 733 O O . PHE A 1 94 ? 13.914 -8.347 -15.938 1.00 72.38 94 PHE A O 1
ATOM 740 N N . GLY A 1 95 ? 13.737 -8.769 -13.738 1.00 70.31 95 GLY A N 1
ATOM 741 C CA . GLY A 1 95 ? 12.614 -7.872 -13.497 1.00 70.31 95 GLY A CA 1
ATOM 742 C C . GLY A 1 95 ? 13.008 -6.406 -13.442 1.00 70.31 95 GLY A C 1
ATOM 743 O O . GLY A 1 95 ? 13.647 -5.976 -12.483 1.00 70.31 95 GLY A O 1
ATOM 744 N N . ASP A 1 96 ? 12.527 -5.649 -14.425 1.00 82.44 96 ASP A N 1
ATOM 745 C CA . ASP A 1 96 ? 12.401 -4.200 -14.318 1.00 82.44 96 ASP A CA 1
ATOM 746 C C . ASP A 1 96 ? 11.341 -3.857 -13.259 1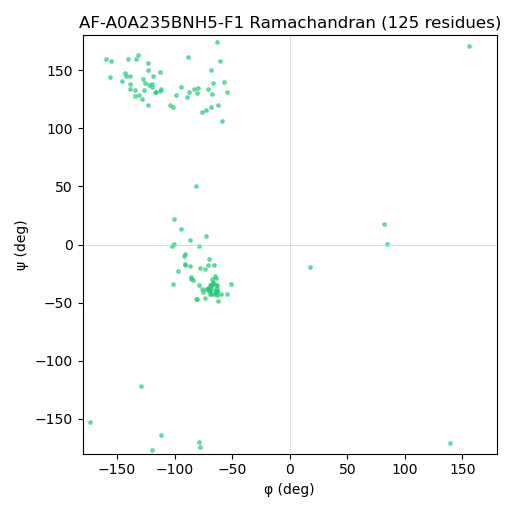.00 82.44 96 ASP A C 1
ATOM 748 O O . ASP A 1 96 ? 10.292 -4.510 -13.147 1.00 82.44 96 ASP A O 1
ATOM 752 N N . ARG A 1 97 ? 11.646 -2.834 -12.458 1.00 88.81 97 ARG A N 1
ATOM 753 C CA . ARG A 1 97 ? 10.744 -2.296 -11.436 1.00 88.81 97 ARG A CA 1
ATOM 754 C C . ARG A 1 97 ? 9.853 -1.253 -12.076 1.00 88.81 97 ARG A C 1
ATOM 756 O O . ARG A 1 97 ? 10.365 -0.335 -12.705 1.00 88.81 97 ARG A O 1
ATOM 763 N N . ASP A 1 98 ? 8.555 -1.338 -11.839 1.00 91.62 98 ASP A N 1
ATOM 764 C CA . ASP A 1 98 ? 7.638 -0.252 -12.165 1.00 91.62 98 ASP A CA 1
ATOM 765 C C . ASP A 1 98 ? 7.075 0.366 -10.891 1.00 91.62 98 ASP A C 1
ATOM 767 O O . ASP A 1 98 ? 6.803 -0.334 -9.912 1.00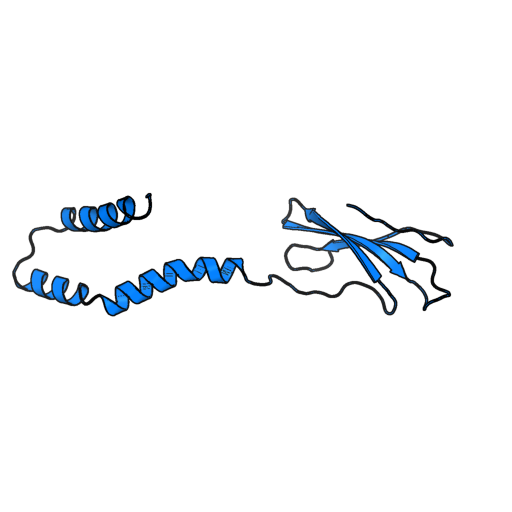 91.62 98 ASP A O 1
ATOM 771 N N . VAL A 1 99 ? 6.791 1.670 -10.923 1.00 93.81 99 VAL A N 1
ATOM 772 C CA . VAL A 1 99 ? 6.021 2.338 -9.870 1.00 93.81 99 VAL A CA 1
ATOM 773 C C . VAL A 1 99 ? 4.707 1.606 -9.686 1.00 93.81 99 VAL A C 1
ATOM 775 O O . VAL A 1 99 ? 3.959 1.418 -10.645 1.00 93.81 99 VAL A O 1
ATOM 778 N N . PHE A 1 100 ? 4.374 1.306 -8.437 1.00 95.06 100 PHE A N 1
ATOM 779 C CA . PHE A 1 100 ? 3.084 0.752 -8.076 1.00 95.06 100 PHE A CA 1
ATOM 780 C C . PHE A 1 100 ? 2.405 1.642 -7.042 1.00 95.06 100 PHE A C 1
ATOM 782 O O . PHE A 1 100 ? 2.936 1.891 -5.959 1.00 95.06 100 PHE A O 1
ATOM 789 N N . LEU A 1 101 ? 1.228 2.150 -7.405 1.00 96.75 101 LEU A N 1
ATOM 790 C CA . LEU A 1 101 ? 0.352 2.902 -6.519 1.00 96.75 101 LEU A CA 1
ATOM 791 C C . LEU A 1 101 ? -0.917 2.101 -6.264 1.00 96.75 101 LEU A C 1
ATOM 793 O O . LEU A 1 101 ? -1.585 1.651 -7.199 1.00 96.75 101 LEU A O 1
ATOM 797 N N . ILE A 1 102 ? -1.294 2.008 -4.998 1.00 97.38 102 ILE A N 1
ATOM 798 C CA . ILE A 1 102 ? -2.542 1.389 -4.566 1.00 97.38 102 ILE A CA 1
ATOM 799 C C . ILE A 1 102 ? -3.352 2.401 -3.781 1.00 97.38 102 ILE A C 1
ATOM 801 O O . ILE A 1 102 ? -2.816 3.080 -2.910 1.00 97.38 102 ILE A O 1
ATOM 805 N N . ARG A 1 103 ? -4.659 2.445 -4.039 1.00 97.62 103 ARG A N 1
ATOM 806 C CA . ARG A 1 103 ? -5.628 3.059 -3.134 1.00 97.62 103 ARG A CA 1
ATOM 807 C C . ARG A 1 103 ? -6.605 2.011 -2.632 1.00 97.62 103 ARG A C 1
ATOM 809 O O . ARG A 1 103 ? -7.196 1.278 -3.426 1.00 97.62 103 ARG A O 1
ATOM 816 N N . VAL A 1 104 ? -6.808 2.000 -1.324 1.00 98.06 104 VAL A N 1
ATOM 817 C CA . VAL A 1 104 ? -7.747 1.121 -0.624 1.00 98.06 104 VAL A CA 1
ATOM 818 C C . VAL A 1 104 ? -8.744 1.944 0.174 1.00 98.06 104 VAL A C 1
ATOM 820 O O . VAL A 1 104 ? -8.473 3.098 0.520 1.00 98.06 104 VAL A O 1
ATOM 823 N N . ASP A 1 105 ? -9.903 1.361 0.445 1.00 97.44 105 ASP A N 1
ATOM 824 C CA . ASP A 1 105 ? -10.872 1.934 1.371 1.00 97.44 105 ASP A CA 1
ATOM 825 C C . ASP A 1 105 ? -10.470 1.700 2.842 1.00 97.44 105 ASP A C 1
ATOM 827 O O . ASP A 1 105 ? -9.376 1.220 3.150 1.00 97.44 105 ASP A O 1
ATOM 831 N N . SER A 1 106 ? -11.345 2.079 3.776 1.00 95.44 106 SER A N 1
ATOM 832 C CA . SER A 1 106 ? -11.099 1.945 5.217 1.00 95.44 106 SER A CA 1
ATOM 833 C C . SER A 1 106 ? -11.100 0.496 5.726 1.00 95.44 106 SER A C 1
ATOM 835 O O . SER A 1 106 ? -10.673 0.249 6.855 1.00 95.44 106 SER A O 1
ATOM 837 N N . LEU A 1 107 ? -11.565 -0.454 4.911 1.00 94.94 107 LEU A N 1
ATOM 838 C CA . LEU A 1 107 ? -11.601 -1.888 5.199 1.00 94.94 107 LEU A CA 1
ATOM 839 C C . LEU A 1 107 ? -10.473 -2.653 4.486 1.00 94.94 107 LEU A C 1
ATOM 841 O O . LEU A 1 107 ? -10.339 -3.865 4.670 1.00 94.94 107 LEU A O 1
ATOM 845 N N . GLY A 1 108 ? -9.644 -1.956 3.704 1.00 95.62 108 GLY A N 1
ATOM 846 C CA . GLY A 1 108 ? -8.564 -2.555 2.929 1.00 95.62 108 GLY A CA 1
ATOM 847 C C . GLY A 1 108 ? -9.027 -3.167 1.606 1.00 95.62 108 GLY A C 1
ATOM 848 O O . GLY A 1 108 ? -8.312 -3.979 1.024 1.00 95.62 108 GLY A O 1
ATOM 849 N N . ASP A 1 109 ? -10.212 -2.824 1.106 1.00 96.62 109 ASP A N 1
ATOM 850 C CA . ASP A 1 109 ? -10.622 -3.264 -0.222 1.00 96.62 109 ASP A CA 1
ATOM 851 C C . ASP A 1 109 ? -10.036 -2.321 -1.281 1.00 96.62 109 ASP A C 1
ATOM 853 O O . ASP A 1 109 ? -10.038 -1.093 -1.150 1.00 96.62 109 ASP A O 1
ATOM 857 N N . THR A 1 110 ? -9.464 -2.902 -2.336 1.00 97.06 110 THR A N 1
ATOM 858 C CA . THR A 1 110 ? -8.788 -2.142 -3.389 1.00 97.06 110 THR A CA 1
ATOM 859 C C . THR A 1 110 ? -9.794 -1.321 -4.190 1.00 97.06 110 THR A C 1
ATOM 861 O O . THR A 1 110 ? -10.652 -1.868 -4.878 1.00 97.06 110 THR A O 1
ATOM 864 N N . ILE A 1 111 ? -9.639 0.004 -4.156 1.00 97.69 111 ILE A N 1
ATOM 865 C CA . ILE A 1 111 ? -10.418 0.933 -4.981 1.00 97.69 111 ILE A CA 1
ATOM 866 C C . ILE A 1 111 ? -9.812 0.990 -6.385 1.00 97.69 111 ILE A C 1
ATOM 868 O O . ILE A 1 111 ? -10.525 0.921 -7.385 1.00 97.69 111 ILE A O 1
ATOM 872 N N . TRP A 1 112 ? -8.487 1.133 -6.469 1.00 97.56 112 TRP A N 1
ATOM 873 C CA . TRP A 1 112 ? -7.748 1.060 -7.725 1.00 97.56 112 TRP A CA 1
ATOM 874 C C . TRP A 1 112 ? -6.274 0.751 -7.491 1.00 97.56 112 TRP A C 1
ATOM 876 O O . TRP A 1 112 ? -5.715 1.025 -6.426 1.00 97.56 112 TRP A O 1
ATOM 886 N N . THR A 1 113 ? -5.634 0.255 -8.544 1.00 96.31 113 THR A N 1
ATOM 887 C CA . THR A 1 113 ? -4.181 0.150 -8.659 1.00 96.31 113 THR A CA 1
ATOM 888 C C . THR A 1 113 ? -3.716 0.903 -9.902 1.00 96.31 113 THR A C 1
ATOM 890 O O . THR A 1 113 ? -4.467 1.068 -10.870 1.00 96.31 113 THR A O 1
ATOM 893 N N . LYS A 1 114 ? -2.497 1.438 -9.861 1.00 94.56 114 LYS A N 1
ATOM 894 C CA . LYS A 1 114 ? -1.859 2.094 -11.001 1.00 94.56 114 LYS A CA 1
ATOM 895 C C . LYS A 1 114 ? -0.403 1.683 -11.062 1.00 94.56 114 LYS A C 1
ATOM 897 O O . LYS A 1 114 ? 0.294 1.745 -10.053 1.00 94.56 114 LYS A O 1
ATOM 902 N N . THR A 1 115 ? 0.033 1.328 -12.260 1.00 92.88 115 THR A N 1
ATOM 903 C CA . THR A 1 115 ? 1.423 0.991 -12.541 1.00 92.88 115 THR A CA 1
ATOM 904 C C . THR A 1 115 ? 1.979 2.004 -13.527 1.00 92.88 115 THR A C 1
ATOM 906 O O . THR A 1 115 ? 1.328 2.290 -14.537 1.00 92.88 115 THR A O 1
ATOM 909 N N . TYR A 1 116 ? 3.149 2.561 -13.227 1.00 90.38 116 TYR A N 1
ATOM 910 C CA . TYR A 1 116 ? 3.839 3.504 -14.101 1.00 90.38 116 TYR A CA 1
ATOM 911 C C . TYR A 1 116 ? 5.296 3.098 -14.262 1.00 90.38 116 TYR A C 1
ATOM 913 O O . TYR A 1 116 ? 5.998 2.920 -13.277 1.00 90.38 116 TYR A O 1
ATOM 921 N N . GLY A 1 117 ? 5.739 3.007 -15.504 1.00 84.94 117 GLY A N 1
ATOM 922 C CA . GLY A 1 117 ? 7.116 2.689 -15.844 1.00 84.94 117 GLY A CA 1
ATOM 923 C C . GLY A 1 117 ? 7.189 2.075 -17.233 1.00 84.94 117 GLY A C 1
ATOM 924 O O . GLY A 1 117 ? 6.154 1.859 -17.886 1.00 84.94 117 GLY A O 1
ATOM 925 N N . ASN A 1 118 ? 8.407 1.916 -17.737 1.00 79.75 118 ASN A N 1
ATOM 926 C CA . ASN A 1 118 ? 8.664 1.365 -19.063 1.00 79.75 118 ASN A CA 1
ATOM 927 C C . ASN A 1 118 ? 9.696 0.227 -19.017 1.00 79.75 118 ASN A C 1
ATOM 929 O O . ASN A 1 118 ? 9.429 -0.797 -18.410 1.00 79.75 118 ASN A O 1
ATOM 933 N N . SER A 1 119 ? 10.810 0.345 -19.733 1.00 76.94 119 SER A N 1
ATOM 934 C CA . SER A 1 119 ? 11.873 -0.666 -19.807 1.00 76.94 119 SER A CA 1
ATOM 935 C C . SER A 1 119 ? 13.064 -0.311 -18.910 1.00 76.94 119 SER A C 1
ATOM 937 O O . SER A 1 119 ? 14.201 -0.647 -19.230 1.00 76.94 119 SER A O 1
ATOM 939 N N . LEU A 1 120 ? 12.837 0.525 -17.898 1.00 82.25 120 LEU A N 1
ATOM 940 C CA . LEU A 1 120 ? 13.827 0.985 -16.932 1.00 82.25 120 LEU A CA 1
ATOM 941 C C . LEU A 1 120 ? 13.244 0.821 -15.528 1.00 82.25 120 LEU A C 1
ATOM 943 O O . LEU A 1 120 ? 12.035 0.688 -15.369 1.00 82.25 120 LEU A O 1
ATOM 947 N N . GLU A 1 121 ? 14.106 0.854 -14.513 1.00 83.75 121 GLU A N 1
ATOM 948 C CA . GLU A 1 121 ? 13.657 0.814 -13.123 1.00 83.75 121 GLU A CA 1
ATOM 949 C C . GLU A 1 121 ? 13.014 2.146 -12.710 1.00 83.75 121 GLU A C 1
ATOM 951 O O . GLU A 1 121 ? 13.684 3.176 -12.601 1.00 83.75 121 GLU A O 1
ATOM 956 N N . ASP A 1 122 ? 11.725 2.094 -12.398 1.00 86.88 122 ASP A N 1
ATOM 957 C CA . ASP A 1 122 ? 10.946 3.184 -11.835 1.00 86.88 122 ASP A CA 1
ATOM 958 C C . ASP A 1 122 ? 10.392 2.792 -10.451 1.00 86.88 122 ASP A C 1
ATOM 960 O O . ASP A 1 122 ? 10.035 1.644 -10.180 1.00 86.88 122 ASP A O 1
ATOM 964 N N . GLY A 1 123 ? 10.302 3.760 -9.535 1.00 86.69 123 GLY A N 1
ATOM 965 C CA . GLY A 1 123 ? 9.773 3.527 -8.189 1.00 86.69 123 GLY A CA 1
ATOM 966 C C . GLY A 1 123 ? 9.235 4.797 -7.541 1.00 86.69 123 GLY A C 1
ATOM 967 O O . GLY A 1 123 ? 9.778 5.885 -7.736 1.00 86.69 123 GLY A O 1
ATOM 968 N N . ALA A 1 124 ? 8.152 4.669 -6.769 1.00 90.00 124 ALA A N 1
ATOM 969 C CA . ALA A 1 124 ? 7.606 5.772 -5.984 1.00 90.00 124 ALA A CA 1
ATOM 970 C C . ALA A 1 124 ? 7.964 5.610 -4.506 1.00 90.00 124 ALA A C 1
ATOM 972 O O . ALA A 1 124 ? 7.585 4.638 -3.862 1.00 90.00 124 ALA A O 1
ATOM 973 N N . TYR A 1 125 ? 8.679 6.596 -3.967 1.00 91.81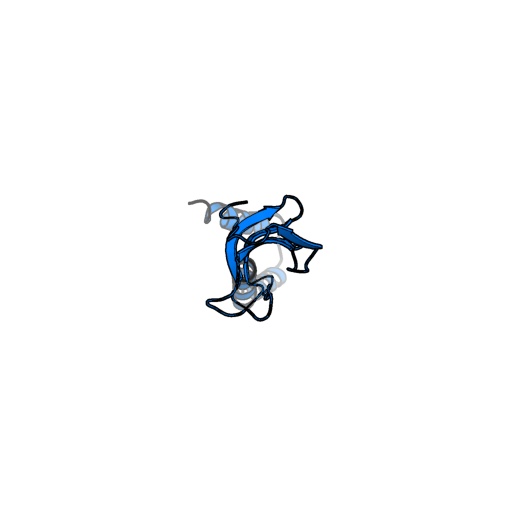 125 TYR A N 1
ATOM 974 C CA . TYR A 1 125 ? 9.209 6.552 -2.601 1.00 91.81 125 TYR A CA 1
ATOM 975 C C . TYR A 1 125 ? 8.328 7.271 -1.575 1.00 91.81 125 TYR A C 1
ATOM 977 O O . TYR A 1 125 ? 8.412 6.979 -0.387 1.00 91.81 125 TYR A O 1
ATOM 985 N N . SER A 1 126 ? 7.491 8.212 -2.019 1.00 92.06 126 SER A N 1
ATOM 986 C CA . SER A 1 126 ? 6.557 8.937 -1.158 1.00 92.06 126 SER A CA 1
ATOM 987 C C . SER A 1 126 ? 5.240 9.186 -1.874 1.00 92.06 126 SER A C 1
ATOM 989 O O . SER A 1 126 ? 5.225 9.452 -3.077 1.00 92.06 126 SER A O 1
ATOM 991 N N . VAL A 1 127 ? 4.163 9.134 -1.097 1.00 86.19 127 VAL A N 1
ATOM 992 C CA . VAL A 1 127 ? 2.871 9.764 -1.378 1.00 86.19 127 VAL A CA 1
ATOM 993 C C . VAL A 1 127 ? 2.709 10.975 -0.466 1.00 86.19 127 VAL A C 1
ATOM 995 O O . VAL A 1 127 ? 3.333 10.941 0.625 1.00 86.19 127 VAL A O 1
#

Mean predicted aligned error: 14.17 Å

Foldseek 3Di:
DVPPPVVVVVVVVVVVVDDDDDPVVVVVVVVVVPPPVVVVVVVCVVCVVVVVVPDDLEDDDDADPEDWDWQEKDQDPQQKMKTWWWHFPDYPPQTAIWIKIFIAHNNRHTPDIDTHDDNHHDTDNYD

=== Feature glossary ===
Each block in this record encodes a different view of the same protein. In brief:

Predicted aligned error. PAE(i, j) answers: if I align the predicted and true structures on residue i, how far off (in Å) do I expect residue j to be? A block-diagonal PAE matrix with low values on the blocks and high values off-diagonal is the signature of a multi-domain protein with confidently predicted domains but uncertain inter-domain orientation.

Contact-map, Ramachandran, and PAE plots. Plot images: a contact map (which residues are close in 3D, as an N×N binary image), a Ramachandran scatter (backbone torsion angles, revealing secondary-structure composition at a glance), and — for AlphaFold structures — a PAE heatmap (pairwise prediction confidence).

Backbone torsions (φ/ψ). φ (phi) and ψ (psi) are the two rotatable backbone dihedrals per residue: φ is the C(i-1)–N–Cα–C torsion, ψ is the N–Cα–C–N(i+1) torsion, both in degrees on (−180°, 180°]. α-helical residues cluster near (−60°, −45°); β-strand residues near (−120°, +130°). A Ramachandran plot is simply a scatter of (φ, ψ) for every residue.

Foldseek 3Di. A 3Di character summarizes, for each residue, the relative orientation of the Cα frame of its nearest spatial neighbor. Because it encodes fold topology rather than chemistry, 3Di alignments detect remote structural similarity that sequence alignment misses.

Radius of gyration, Cα contacts, bounding box. Three whole-structure scalars: the radius of gyration (RMS distance of Cα from centroid, in Å), the count of Cα–Cα contacts (pairs closer than 8 Å and separated by more than four residues in sequence — i.e. tertiary, not local, contacts), and the bounding-box dimensions. Together they distinguish compact globular folds from extended fibres or disordered chains.

Sequence. Sequence gives the chain of amino acids in standard one-letter code (A=alanine, C=cysteine, …, Y=tyrosine), read N→C. It is the only feature that is directly encoded by the gene; all structural features are derived from the folded form of this sequence.

mmCIF coordinates. Atomic coordinates in PDBx/mmCIF format — the same representation the Protein Data Bank distributes. Each line of the _atom_site loop places one backbone atom in Cartesian space (units: ångströms, origin: arbitrary).

Secondary structure (3-state, P-SEA). Three-state secondary structure (P-SEA) collapses the eight DSSP classes into helix (a), strand (b), and coil (c). P-SEA assigns these from Cα geometry alone — distances and angles — without requiring backbone oxygens, so it works on any Cα trace.

InterPro / GO / CATH / organism. Functional annotations link the protein to curated databases. InterPro entries identify conserved domains and families by matching the sequence against member-database signatures (Pfam, PROSITE, CDD, …). Gene Ontology (GO) terms describe molecular function, biological process, and cellular component in a controlled vocabulary. CATH places the structure in a hierarchical fold classification (Class/Architecture/Topology/Homologous-superfamily). The organism is the source species.

B-factor. B-factor (Debye–Waller factor) reflects atomic displacement in the crystal lattice. It is an experimental observable (units Å²), not a prediction; low values mean the atom is pinned down, high values mean it moves or is heterogeneous across the crystal.

Rendered structure images. Structure images are PyMOL renders from six orthogonal camera directions. Cartoon representation draws helices as coils and strands as arrows; sticks shows the backbone as bonds; surface shows the solvent-excluded envelope. Rainbow coloring maps sequence position to hue (blue→red, N→C); chain coloring assigns a distinct color per polypeptide.

Solvent-accessible surface area. Solvent-accessible surface area (SASA) is the area in Å² traced out by the centre of a 1.4 Å probe sphere (a water molecule) rolled over the protein's van der Waals surface (Shrake–Rupley / Lee–Richards construction). Buried residues have near-zero SASA; fully exposed residues can exceed 200 Å². The total SASA scales roughly with the number of surface residues.

Secondary structure (8-state, DSSP). The SS8 string is DSSP's per-residue secondary-structure call. α-helix (H) means an i→i+4 H-bond ladder; β-strand (E) means the residue participates in a β-sheet; 3₁₀ (G) and π (I) are tighter and wider helices; T/S are turns/bends; '-' is loop.

pLDDT. For AlphaFold models, the B-factor field carries pLDDT — the model's own estimate of local accuracy on a 0–100 scale. Regions with pLDDT<50 should be treated as essentially unmodeled; they often correspond to intrinsically disordered segments.

Nearest PDB structures. Nearest PDB neighbors are the top structural matches found by Foldseek when searching this structure against the entire Protein Data Bank. Each hit reports a TM-score (0 to 1; >0.5 almost always implies the same fold) and an E-value. These are *structural* homologs — they may share no detectable sequence similarity.